Protein AF-A0A8C0GI60-F1 (afdb_monomer)

Radius of gyration: 12.71 Å; Cα contacts (8 Å, |Δi|>4): 75; chains: 1; bounding box: 29×24×35 Å

Solvent-accessible surface area (backbone atoms only — not comparable to full-atom values): 4091 Å² total; per-residue (Å²): 132,87,85,85,79,86,70,79,83,76,86,80,90,77,51,79,90,47,42,63,52,44,54,51,49,43,50,50,19,42,50,52,15,42,51,37,43,74,72,70,48,55,73,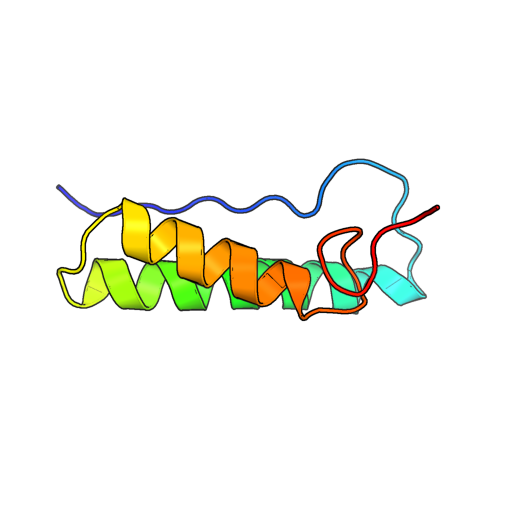65,64,16,52,49,50,18,48,53,54,37,24,76,32,84,75,27,79,29,70,86,42,49,81,132

pLDDT: mean 96.19, std 4.12, range [75.75, 98.81]

Foldseek 3Di:
DQDADADDQDDDDADPVLPVLSVVQQVVLRVQLVVCVVVVHDNVVSNVSSVVSSLPRCSHCHPPNPDD

Nearest PDB structures (foldseek):
  7r1g-assembly1_CCC  TM=8.898E-01  e=2.575E-03  Escherichia coli
  4pv3-assembly1_C  TM=9.317E-01  e=4.603E-03  Phaseolus vulgaris
  7qsf-assembly1_CCC  TM=8.919E-01  e=2.930E-03  Escherichia coli
  2gez-assembly1_A  TM=9.097E-01  e=5.587E-03  Lupinus luteus
  6ugk-assembly1_A  TM=9.503E-01  e=1.786E-02  Homo sapiens

Mean predicted aligned error: 2.53 Å

Organism: Chelonoidis abingdonii (NCBI:txid106734)

Secondary structure (DSSP, 8-state):
----------SSPPPHHHHHHHHHHHHHHHHHHHHHHHTT--HHHHHHHHHHHHHT-TTSSSGGG---

Structure (mmCIF, N/CA/C/O backbone):
data_AF-A0A8C0GI60-F1
#
_entry.id   AF-A0A8C0GI60-F1
#
loop_
_atom_site.group_PDB
_atom_site.id
_atom_site.type_symbol
_atom_site.label_atom_id
_atom_site.label_alt_id
_atom_site.label_comp_id
_atom_site.label_asym_id
_atom_site.label_entity_id
_atom_site.label_seq_id
_atom_site.pdbx_PDB_ins_code
_atom_site.Cartn_x
_atom_site.Cartn_y
_atom_site.Cartn_z
_atom_site.occupancy
_atom_site.B_iso_or_equiv
_atom_site.auth_seq_id
_atom_site.auth_comp_id
_atom_site.auth_asym_id
_atom_site.auth_atom_id
_atom_site.pdbx_PDB_model_num
ATOM 1 N N . MET A 1 1 ? -18.976 -2.399 13.476 1.00 82.75 1 MET A N 1
ATOM 2 C CA . MET A 1 1 ? -18.778 -2.791 12.060 1.00 82.75 1 MET A CA 1
ATOM 3 C C . MET A 1 1 ? -17.428 -3.488 11.950 1.00 82.75 1 MET A C 1
ATOM 5 O O . MET A 1 1 ? -16.539 -3.110 12.702 1.00 82.75 1 MET A O 1
ATOM 9 N N . LYS A 1 2 ? -17.258 -4.508 11.099 1.00 92.62 2 LYS A N 1
ATOM 10 C CA . LYS A 1 2 ? -15.913 -5.049 10.829 1.00 92.62 2 LYS A CA 1
ATOM 11 C C . LYS A 1 2 ? -15.220 -4.101 9.839 1.00 92.62 2 LYS A C 1
ATOM 13 O O . LYS A 1 2 ? -15.820 -3.853 8.794 1.00 92.62 2 LYS A O 1
ATOM 18 N N . PRO A 1 3 ? -14.048 -3.529 10.162 1.00 96.62 3 PRO A N 1
ATOM 19 C CA . PRO A 1 3 ? -13.382 -2.595 9.265 1.00 96.62 3 PRO A CA 1
ATOM 20 C C . PRO A 1 3 ? -12.865 -3.308 8.013 1.00 96.62 3 PRO A C 1
ATOM 22 O O . PRO A 1 3 ? -12.492 -4.480 8.064 1.00 96.62 3 PRO A O 1
ATOM 25 N N . VAL A 1 4 ? -12.835 -2.584 6.899 1.00 98.12 4 VAL A N 1
ATOM 26 C CA . VAL A 1 4 ? -12.309 -3.042 5.610 1.00 98.12 4 VAL A CA 1
ATOM 27 C C . VAL A 1 4 ? -11.489 -1.904 5.019 1.00 98.12 4 VAL A C 1
ATOM 29 O O . VAL A 1 4 ? -11.886 -0.746 5.122 1.00 98.12 4 VAL A O 1
ATOM 32 N N . ILE A 1 5 ? -10.365 -2.240 4.391 1.00 98.44 5 ILE A N 1
ATOM 33 C CA . ILE A 1 5 ? -9.564 -1.314 3.594 1.00 98.44 5 ILE A CA 1
ATOM 34 C C . ILE A 1 5 ? -9.282 -1.948 2.234 1.00 98.44 5 ILE A C 1
ATOM 36 O O . ILE A 1 5 ? -9.116 -3.165 2.132 1.00 98.44 5 ILE A O 1
ATOM 40 N N . VAL A 1 6 ? -9.251 -1.123 1.192 1.00 98.50 6 VAL A N 1
ATOM 41 C CA . VAL A 1 6 ? -8.930 -1.525 -0.179 1.00 98.50 6 VAL A CA 1
ATOM 42 C C . VAL A 1 6 ? -7.866 -0.572 -0.706 1.00 98.50 6 VAL A C 1
ATOM 44 O O . VAL A 1 6 ? -7.962 0.633 -0.497 1.00 98.50 6 VAL A O 1
ATOM 47 N N . VAL A 1 7 ? -6.862 -1.122 -1.386 1.00 98.50 7 VAL A N 1
ATOM 48 C CA . VAL A 1 7 ? -5.747 -0.379 -1.983 1.00 98.50 7 VAL A CA 1
ATOM 49 C C . VAL A 1 7 ? -5.608 -0.798 -3.446 1.00 98.50 7 VAL A C 1
ATOM 51 O O . VAL A 1 7 ? -5.793 -1.974 -3.765 1.00 98.50 7 VAL A O 1
ATOM 54 N N . HIS A 1 8 ? -5.269 0.137 -4.337 1.00 97.75 8 HIS A N 1
ATOM 55 C CA . HIS A 1 8 ? -4.967 -0.158 -5.739 1.00 97.75 8 HIS A CA 1
ATOM 56 C C . HIS A 1 8 ? -3.638 0.476 -6.162 1.00 97.75 8 HIS A C 1
ATOM 58 O O . HIS A 1 8 ? -3.382 1.632 -5.860 1.00 97.75 8 HIS A O 1
ATOM 64 N N . GLY A 1 9 ? -2.818 -0.252 -6.926 1.00 94.88 9 GLY A N 1
ATOM 65 C CA . GLY A 1 9 ? -1.525 0.239 -7.433 1.00 94.88 9 GLY A CA 1
ATOM 66 C C . GLY A 1 9 ? -1.610 1.190 -8.635 1.00 94.88 9 GLY A C 1
ATOM 67 O O . GLY A 1 9 ? -0.591 1.719 -9.064 1.00 94.88 9 GLY A O 1
ATOM 68 N N . GLY A 1 10 ? -2.808 1.378 -9.200 1.00 91.88 10 GLY A N 1
ATOM 69 C CA . GLY A 1 10 ? -3.028 2.089 -10.463 1.00 91.88 10 GLY A CA 1
ATOM 70 C C . GLY A 1 10 ? -3.349 1.130 -11.613 1.00 91.88 10 GLY A C 1
ATOM 71 O O . GLY A 1 10 ? -3.628 -0.049 -11.391 1.00 91.88 10 GLY A O 1
ATOM 72 N N . ALA A 1 11 ? -3.337 1.641 -12.842 1.00 89.31 11 ALA A N 1
ATOM 73 C CA . ALA A 1 11 ? -3.627 0.879 -14.056 1.00 89.31 11 ALA A CA 1
ATOM 74 C C . ALA 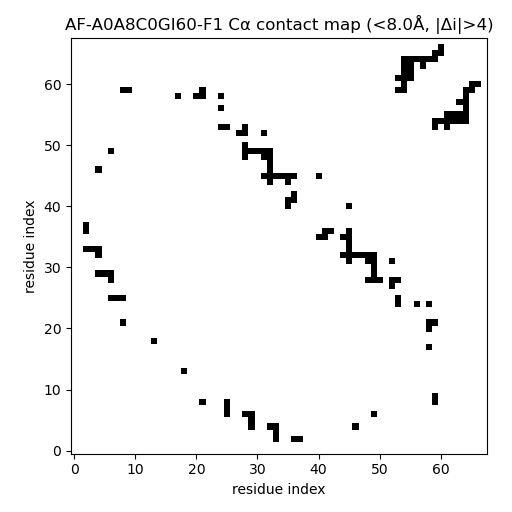A 1 11 ? -2.401 0.824 -14.980 1.00 89.31 11 ALA A C 1
ATOM 76 O O . ALA A 1 11 ? -1.558 1.716 -14.956 1.00 89.31 11 ALA A O 1
ATOM 77 N N . GLY A 1 12 ? -2.312 -0.214 -15.815 1.00 89.12 12 GLY A N 1
ATOM 78 C CA . GLY A 1 12 ? -1.239 -0.372 -16.798 1.00 89.12 12 GLY A CA 1
ATOM 79 C C . GLY A 1 12 ? -0.747 -1.810 -16.922 1.00 89.12 12 GLY A C 1
ATOM 80 O O . GLY A 1 12 ? -1.144 -2.697 -16.166 1.00 89.12 12 GLY A O 1
ATOM 81 N N . ARG A 1 13 ? 0.128 -2.050 -17.904 1.00 93.81 13 ARG A N 1
ATOM 82 C CA . ARG A 1 13 ? 0.781 -3.352 -18.066 1.00 93.81 13 ARG A CA 1
ATOM 83 C C . ARG A 1 13 ? 1.885 -3.502 -17.022 1.00 93.81 13 ARG A C 1
ATOM 85 O O . ARG A 1 13 ? 2.822 -2.711 -17.002 1.00 93.81 13 ARG A O 1
ATOM 92 N N . ILE A 1 14 ? 1.800 -4.555 -16.217 1.00 94.50 14 ILE A N 1
ATOM 93 C CA . ILE A 1 14 ? 2.850 -4.938 -15.271 1.00 94.50 14 ILE A CA 1
ATOM 94 C C . ILE A 1 14 ? 3.731 -5.992 -15.948 1.00 94.50 14 ILE A C 1
ATOM 96 O O . ILE A 1 14 ? 3.245 -7.036 -16.386 1.00 94.50 14 ILE A O 1
ATOM 100 N N . PHE A 1 15 ? 5.020 -5.692 -16.102 1.00 94.62 15 PHE A N 1
ATOM 101 C CA . PHE A 1 15 ? 6.010 -6.655 -16.588 1.00 94.62 15 PHE A CA 1
ATOM 102 C C . PHE A 1 15 ? 6.388 -7.636 -15.466 1.00 94.62 15 PHE A C 1
ATOM 104 O O . PHE A 1 15 ? 6.273 -7.299 -14.289 1.00 94.62 15 PHE A O 1
ATOM 111 N N . LYS A 1 16 ? 6.816 -8.857 -15.819 1.00 95.75 16 LYS A N 1
ATOM 112 C CA . LYS A 1 16 ? 7.066 -9.942 -14.846 1.00 95.75 16 LYS A CA 1
ATOM 113 C C . LYS A 1 16 ? 8.070 -9.563 -13.754 1.00 95.75 16 LYS A C 1
ATOM 115 O O . LYS A 1 16 ? 7.897 -9.947 -12.607 1.00 95.75 16 LYS A O 1
ATOM 120 N N . ASP A 1 17 ? 9.098 -8.805 -14.113 1.00 96.25 17 ASP A N 1
ATOM 121 C CA . ASP A 1 17 ? 10.126 -8.282 -13.209 1.00 96.25 17 ASP A CA 1
ATOM 122 C C . ASP A 1 17 ? 9.580 -7.265 -12.193 1.00 96.25 17 ASP A C 1
ATOM 124 O O . ASP A 1 17 ? 10.140 -7.113 -11.113 1.00 96.25 17 ASP A O 1
ATOM 128 N N . ARG A 1 18 ? 8.459 -6.601 -12.501 1.00 94.81 18 ARG A N 1
ATOM 129 C CA . ARG A 1 18 ? 7.788 -5.635 -11.615 1.00 94.81 18 ARG A CA 1
ATOM 130 C C . ARG A 1 18 ? 6.603 -6.220 -10.845 1.00 94.81 18 ARG A C 1
ATOM 132 O O . ARG A 1 18 ? 6.086 -5.557 -9.948 1.00 94.81 18 ARG A O 1
ATOM 139 N N . GLU A 1 19 ? 6.155 -7.429 -11.183 1.00 96.25 19 GLU A N 1
ATOM 140 C CA . GLU A 1 19 ? 4.947 -8.042 -10.616 1.00 96.25 19 GLU A CA 1
ATOM 141 C C . GLU A 1 19 ? 5.069 -8.286 -9.108 1.00 96.25 19 GLU A C 1
ATOM 143 O O . GLU A 1 19 ? 4.170 -7.927 -8.346 1.00 96.25 19 GLU A O 1
ATOM 148 N N . GLU A 1 20 ? 6.198 -8.839 -8.663 1.00 97.69 20 GLU A N 1
ATOM 149 C CA . GLU A 1 20 ? 6.447 -9.108 -7.244 1.00 97.69 20 GLU A CA 1
ATOM 150 C C . GLU A 1 20 ? 6.527 -7.813 -6.422 1.00 97.69 20 GLU A C 1
ATOM 152 O O . GLU A 1 20 ? 5.905 -7.706 -5.360 1.00 97.69 20 GLU A O 1
ATOM 157 N N . GLY A 1 21 ? 7.221 -6.798 -6.943 1.00 97.62 21 GLY A N 1
ATOM 158 C CA . GLY A 1 21 ? 7.310 -5.475 -6.325 1.00 97.62 21 GLY A CA 1
A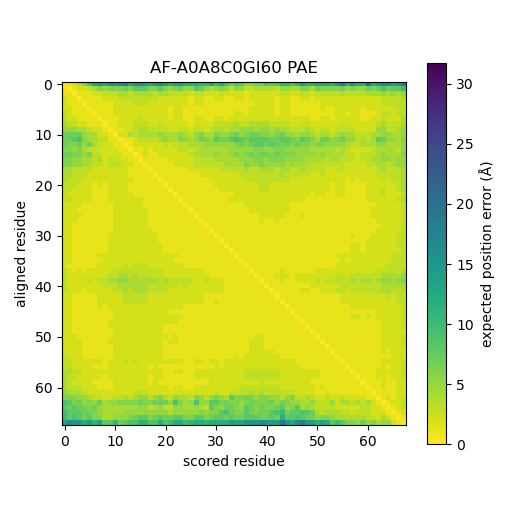TOM 159 C C . GLY A 1 21 ? 5.940 -4.809 -6.190 1.00 97.62 21 GLY A C 1
ATOM 160 O O . GLY A 1 21 ? 5.539 -4.428 -5.093 1.00 97.62 21 GLY A O 1
ATOM 161 N N . ALA A 1 22 ? 5.156 -4.777 -7.270 1.00 97.00 22 ALA A N 1
ATOM 162 C CA . ALA A 1 22 ? 3.805 -4.216 -7.250 1.00 97.00 22 ALA A CA 1
ATOM 163 C C . ALA A 1 22 ? 2.878 -4.967 -6.276 1.00 97.00 22 ALA A C 1
ATOM 165 O O . ALA A 1 22 ? 2.173 -4.342 -5.480 1.00 97.00 22 ALA A O 1
ATOM 166 N N . ARG A 1 23 ? 2.896 -6.308 -6.295 1.00 97.81 23 ARG A N 1
ATOM 167 C CA . ARG A 1 23 ? 2.062 -7.145 -5.417 1.00 97.81 23 ARG A CA 1
ATOM 168 C C . ARG A 1 23 ? 2.440 -6.989 -3.946 1.00 97.81 23 ARG A C 1
ATOM 170 O O . ARG A 1 23 ? 1.556 -6.873 -3.093 1.00 97.81 23 ARG A O 1
ATOM 177 N N . SER A 1 24 ? 3.733 -6.990 -3.635 1.00 98.31 24 SER A N 1
ATOM 178 C CA . SER A 1 24 ? 4.214 -6.802 -2.264 1.00 98.31 24 SER A CA 1
ATOM 179 C C . SER A 1 24 ? 3.933 -5.384 -1.761 1.00 98.31 24 SER A C 1
ATOM 181 O O . SER A 1 24 ? 3.509 -5.230 -0.617 1.00 98.31 24 SER A O 1
ATOM 183 N N . GLY A 1 25 ? 4.064 -4.370 -2.619 1.00 98.38 25 GLY A N 1
ATOM 184 C CA . GLY A 1 25 ? 3.757 -2.975 -2.308 1.00 98.38 25 GLY A CA 1
ATOM 185 C C . GLY A 1 25 ? 2.295 -2.763 -1.906 1.00 98.38 25 GLY A C 1
ATOM 186 O O . GLY A 1 25 ? 2.030 -2.268 -0.810 1.00 98.38 25 GLY A O 1
ATOM 187 N N . VAL A 1 26 ? 1.329 -3.227 -2.714 1.00 98.44 26 VAL A N 1
ATOM 188 C CA . VAL A 1 26 ? -0.104 -3.079 -2.370 1.0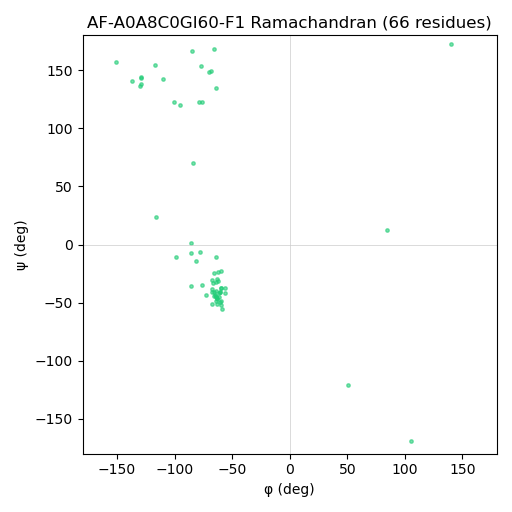0 98.44 26 VAL A CA 1
ATOM 189 C C . VAL A 1 26 ? -0.486 -3.895 -1.135 1.00 98.44 26 VAL A C 1
ATOM 191 O O . VAL A 1 26 ? -1.312 -3.458 -0.336 1.00 98.44 26 VAL A O 1
ATOM 194 N N . THR A 1 27 ? 0.152 -5.055 -0.931 1.00 98.62 27 THR A N 1
ATOM 195 C CA . THR A 1 27 ? -0.040 -5.865 0.281 1.00 98.62 27 THR A CA 1
ATOM 196 C C . THR A 1 27 ? 0.450 -5.109 1.516 1.00 98.62 27 THR A C 1
ATOM 198 O O . THR A 1 27 ? -0.250 -5.062 2.526 1.00 98.62 27 THR A O 1
ATOM 201 N N . ARG A 1 28 ? 1.628 -4.476 1.440 1.00 98.75 28 ARG A N 1
ATOM 202 C CA . ARG A 1 28 ? 2.213 -3.692 2.537 1.00 98.75 28 ARG A CA 1
ATOM 203 C C . ARG A 1 28 ? 1.338 -2.493 2.894 1.00 98.75 28 ARG A C 1
ATOM 205 O O . ARG A 1 28 ? 1.033 -2.309 4.069 1.00 98.75 28 ARG A O 1
ATOM 212 N N . ALA A 1 29 ? 0.887 -1.743 1.891 1.00 98.81 29 ALA A N 1
ATOM 213 C CA . ALA A 1 29 ? -0.004 -0.600 2.067 1.00 98.81 29 ALA A CA 1
ATOM 214 C C . ALA A 1 29 ? -1.329 -1.004 2.738 1.00 98.81 29 ALA A C 1
ATOM 216 O O . ALA A 1 29 ? -1.720 -0.422 3.751 1.00 98.81 29 ALA A O 1
ATOM 217 N N . ALA A 1 30 ? -1.979 -2.066 2.245 1.00 98.81 30 ALA A N 1
ATOM 218 C CA . ALA A 1 30 ? -3.220 -2.568 2.833 1.00 98.81 30 ALA A CA 1
ATOM 219 C C . ALA A 1 30 ? -3.028 -3.033 4.286 1.00 98.81 30 ALA A C 1
ATOM 221 O O . ALA A 1 30 ? -3.856 -2.734 5.144 1.00 98.81 30 ALA A O 1
ATOM 222 N N . MET A 1 31 ? -1.925 -3.727 4.586 1.00 98.75 31 MET A N 1
ATOM 223 C CA . MET A 1 31 ? -1.616 -4.194 5.942 1.00 98.75 31 MET A CA 1
ATOM 224 C C . MET A 1 31 ? -1.362 -3.045 6.918 1.00 98.75 31 MET A C 1
ATOM 226 O O . MET A 1 31 ? -1.833 -3.106 8.055 1.00 98.75 31 MET A O 1
ATOM 230 N N . LYS A 1 32 ? -0.646 -1.999 6.490 1.00 98.81 32 LYS A N 1
ATOM 231 C CA . LYS A 1 32 ? -0.378 -0.820 7.321 1.00 98.81 32 LYS A CA 1
ATOM 232 C C . LYS A 1 32 ? -1.667 -0.079 7.679 1.00 98.81 32 LYS A C 1
ATOM 234 O O . LYS A 1 32 ? -1.958 0.075 8.864 1.00 98.81 32 LYS A O 1
ATOM 239 N N . GLY A 1 33 ? -2.501 0.248 6.690 1.00 98.75 33 GLY A N 1
ATOM 240 C CA . GLY A 1 33 ? -3.794 0.889 6.951 1.00 98.75 33 GLY A CA 1
ATOM 241 C C . GLY A 1 33 ? -4.753 -0.000 7.755 1.00 98.75 33 GLY A C 1
ATOM 242 O O . GLY A 1 33 ? -5.399 0.458 8.699 1.00 98.75 33 GLY A O 1
ATOM 243 N N . TYR A 1 34 ? -4.796 -1.310 7.476 1.00 98.69 34 TYR A N 1
ATOM 244 C CA . TYR A 1 34 ? -5.616 -2.244 8.258 1.00 98.69 34 TYR A CA 1
ATOM 245 C C . TYR A 1 34 ? -5.165 -2.345 9.721 1.00 98.69 34 TYR A C 1
ATOM 247 O O . TYR A 1 34 ? -6.000 -2.535 10.605 1.00 98.69 34 TYR A O 1
ATOM 255 N N . SER A 1 35 ? -3.867 -2.197 10.002 1.00 98.56 35 SER A N 1
ATOM 256 C CA . SER A 1 35 ? -3.340 -2.194 11.370 1.00 98.56 35 SER A CA 1
ATOM 257 C C . SER A 1 35 ? -3.924 -1.052 12.207 1.00 98.56 35 SER A C 1
ATOM 259 O O . SER A 1 35 ? -4.301 -1.283 13.356 1.00 98.56 35 SER A O 1
ATOM 261 N N . ILE A 1 36 ? -4.074 0.143 11.625 1.00 98.69 36 ILE A N 1
ATOM 262 C CA . ILE A 1 36 ? -4.696 1.304 12.284 1.00 98.69 36 ILE A CA 1
ATOM 263 C C . ILE A 1 36 ? -6.167 1.016 12.593 1.00 98.69 36 ILE A C 1
ATOM 265 O O . ILE A 1 36 ? -6.604 1.154 13.737 1.00 98.69 36 ILE A O 1
ATOM 269 N N . LEU A 1 37 ? -6.920 0.514 11.608 1.00 98.56 37 LEU A N 1
ATOM 270 C CA . LEU A 1 37 ? -8.328 0.150 11.803 1.00 98.56 37 LEU A CA 1
ATOM 271 C C . LEU A 1 37 ? -8.501 -0.942 12.868 1.00 98.56 37 LEU A C 1
ATOM 273 O O . LEU A 1 37 ? -9.415 -0.879 13.690 1.00 98.56 37 LEU A O 1
ATOM 277 N N . LYS A 1 38 ? -7.614 -1.944 12.882 1.00 97.94 38 LYS A N 1
ATOM 278 C CA . LY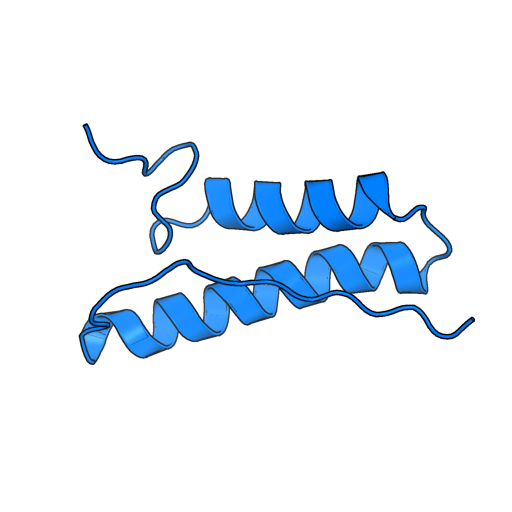S A 1 38 ? -7.620 -3.035 13.870 1.00 97.94 38 LYS A CA 1
ATOM 279 C C . LYS A 1 38 ? -7.385 -2.526 15.296 1.00 97.94 38 LYS A C 1
ATOM 281 O O . LYS A 1 38 ? -7.893 -3.131 16.236 1.00 97.94 38 LYS A O 1
ATOM 286 N N . GLN A 1 39 ? -6.641 -1.434 15.453 1.00 97.62 39 GLN A N 1
ATOM 287 C CA . GLN A 1 39 ? -6.356 -0.789 16.739 1.00 97.62 39 GLN A CA 1
ATOM 288 C C . GLN A 1 39 ? -7.448 0.204 17.178 1.00 97.62 39 GLN A C 1
ATOM 290 O O . GLN A 1 39 ? -7.331 0.803 18.242 1.00 97.62 39 GLN A O 1
ATOM 295 N N . GLY A 1 40 ? -8.524 0.358 16.398 1.00 97.50 40 GLY A N 1
ATOM 296 C CA . GLY A 1 40 ? -9.612 1.295 16.693 1.00 97.50 40 GLY A CA 1
ATOM 297 C C . GLY A 1 40 ? -9.358 2.724 16.210 1.00 97.50 40 GLY A C 1
ATOM 298 O O . GLY A 1 40 ? -10.094 3.626 16.606 1.00 97.50 40 GLY A O 1
ATOM 299 N N . GLY A 1 41 ? -8.344 2.933 15.362 1.00 98.12 41 GLY A N 1
ATOM 300 C CA . GLY A 1 41 ? -8.103 4.208 14.689 1.00 98.12 41 GLY A CA 1
ATOM 301 C C . GLY A 1 41 ? -9.210 4.570 13.696 1.00 98.12 41 GLY A C 1
ATOM 302 O O . GLY A 1 41 ? -10.076 3.753 13.360 1.00 98.12 41 GLY A O 1
ATOM 303 N N . ASN A 1 42 ? -9.195 5.818 13.230 1.00 98.31 42 ASN A N 1
ATOM 304 C CA . ASN A 1 42 ? -10.222 6.322 12.326 1.00 98.31 42 ASN A CA 1
ATOM 305 C C . ASN A 1 42 ? -9.908 5.971 10.851 1.00 98.31 42 ASN A C 1
ATOM 307 O O . ASN A 1 42 ? -8.811 5.532 10.506 1.00 98.31 42 ASN A O 1
ATOM 311 N N . ALA A 1 43 ? -10.905 6.133 9.976 1.00 98.50 43 ALA A N 1
ATOM 312 C CA . ALA A 1 43 ? -10.770 5.788 8.562 1.00 98.50 43 ALA A CA 1
ATOM 313 C C . ALA A 1 43 ? -9.794 6.698 7.799 1.00 98.50 43 ALA A C 1
ATOM 315 O O . ALA A 1 43 ? -9.171 6.223 6.855 1.00 98.50 43 ALA A O 1
ATOM 316 N N . LEU A 1 44 ? -9.668 7.968 8.198 1.00 98.75 44 LEU A N 1
ATOM 317 C CA . LEU A 1 44 ? -8.769 8.939 7.577 1.00 98.75 44 LEU A CA 1
ATOM 318 C C . LEU A 1 44 ? -7.306 8.549 7.822 1.00 98.75 44 LEU A C 1
ATOM 320 O O . LEU A 1 44 ? -6.570 8.370 6.858 1.00 98.75 44 LEU A O 1
ATOM 324 N N . ASP A 1 45 ? -6.933 8.290 9.076 1.00 98.75 45 ASP A N 1
ATOM 325 C CA . ASP A 1 45 ? -5.570 7.881 9.443 1.00 98.75 45 ASP A CA 1
ATOM 326 C C . ASP A 1 45 ? -5.173 6.575 8.726 1.00 98.75 45 ASP A C 1
ATOM 328 O O . ASP A 1 45 ? -4.041 6.391 8.284 1.00 98.75 45 ASP A O 1
ATOM 332 N N . ALA A 1 46 ? -6.126 5.646 8.582 1.00 98.81 46 ALA A N 1
ATOM 333 C CA . ALA A 1 46 ? -5.892 4.364 7.927 1.00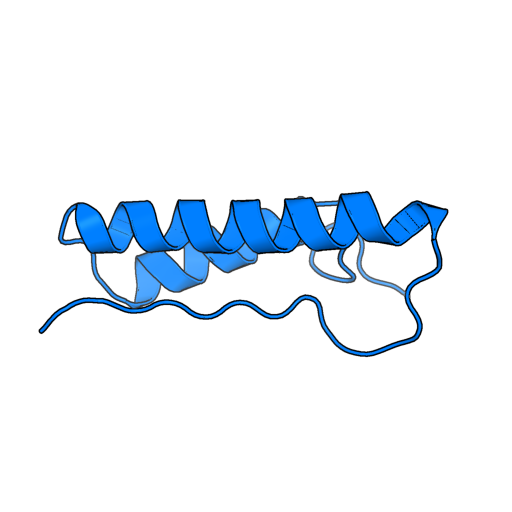 98.81 46 ALA A CA 1
ATOM 334 C C . ALA A 1 46 ? -5.615 4.490 6.422 1.00 98.81 46 ALA A C 1
ATOM 336 O O . ALA A 1 46 ? -4.773 3.756 5.898 1.00 98.81 46 ALA A O 1
ATOM 337 N N . VAL A 1 47 ? -6.338 5.369 5.718 1.00 98.81 47 VAL A N 1
ATOM 338 C CA . VAL A 1 47 ? -6.098 5.591 4.283 1.00 98.81 47 VAL A CA 1
ATOM 339 C C . VAL A 1 47 ? -4.850 6.433 4.053 1.00 98.81 47 VAL A C 1
ATOM 341 O O . VAL A 1 47 ? -4.125 6.152 3.105 1.00 98.81 47 VAL A O 1
ATOM 344 N N . GLU A 1 48 ? -4.568 7.395 4.933 1.00 98.81 48 GLU A N 1
ATOM 345 C CA . GLU A 1 48 ? -3.348 8.203 4.892 1.00 98.81 48 GLU A CA 1
ATOM 346 C C . GLU A 1 48 ? -2.108 7.312 5.000 1.00 98.81 48 GLU A C 1
ATOM 348 O O . GLU A 1 48 ? -1.312 7.268 4.068 1.00 98.81 48 GLU A O 1
ATOM 353 N N . GLU A 1 49 ? -2.004 6.483 6.042 1.00 98.81 49 GLU A N 1
ATOM 354 C CA . GLU A 1 49 ? -0.858 5.579 6.221 1.00 98.81 49 GLU A CA 1
ATOM 355 C C . GLU A 1 49 ? -0.695 4.589 5.051 1.00 98.81 49 GLU A C 1
ATOM 357 O O . GLU A 1 49 ? 0.426 4.260 4.644 1.00 98.81 49 GLU A O 1
ATOM 362 N N . ALA A 1 50 ? -1.806 4.094 4.493 1.00 98.81 50 ALA A N 1
ATOM 363 C CA . ALA A 1 50 ? -1.757 3.209 3.334 1.00 98.81 50 ALA A CA 1
ATOM 364 C C . ALA A 1 50 ? -1.181 3.926 2.101 1.00 98.81 50 ALA A C 1
ATOM 366 O O . ALA A 1 50 ? -0.336 3.349 1.415 1.00 98.81 50 ALA A O 1
ATOM 367 N N . VAL A 1 51 ? -1.606 5.165 1.834 1.00 98.50 51 VAL A N 1
ATOM 368 C CA . VAL A 1 51 ? -1.153 5.960 0.682 1.00 98.50 51 VAL A CA 1
ATOM 369 C C . VAL A 1 51 ? 0.276 6.461 0.872 1.00 98.50 51 VAL A C 1
ATOM 371 O O . VAL A 1 51 ? 1.076 6.293 -0.044 1.00 98.50 51 VAL A O 1
ATOM 374 N N . THR A 1 52 ? 0.651 6.956 2.053 1.00 98.56 52 THR A N 1
ATOM 375 C CA . THR A 1 52 ? 2.037 7.359 2.355 1.00 98.56 52 THR A CA 1
ATOM 376 C C . THR A 1 52 ? 3.006 6.202 2.119 1.00 98.56 52 THR A C 1
ATOM 378 O O . THR A 1 52 ? 4.037 6.358 1.471 1.00 98.56 52 THR A O 1
ATOM 381 N N . SER A 1 53 ? 2.637 4.981 2.529 1.00 98.50 53 SER A N 1
ATOM 382 C CA . SER A 1 53 ? 3.455 3.800 2.235 1.00 98.50 53 SER A CA 1
ATOM 383 C C . SER A 1 53 ? 3.608 3.498 0.741 1.00 98.50 53 SER A C 1
ATOM 385 O O . SER A 1 53 ? 4.533 2.766 0.389 1.00 98.50 53 SER A O 1
ATOM 387 N N . MET A 1 54 ? 2.688 3.953 -0.111 1.00 98.38 54 MET A N 1
ATOM 388 C CA . MET A 1 54 ? 2.792 3.810 -1.562 1.00 98.38 54 MET A CA 1
ATOM 389 C C . MET A 1 54 ? 3.603 4.940 -2.196 1.00 98.38 54 MET A C 1
ATOM 391 O O . MET A 1 54 ? 4.334 4.674 -3.141 1.00 98.38 54 MET A O 1
ATOM 395 N N . GLU A 1 55 ? 3.505 6.165 -1.679 1.00 98.38 55 GLU A N 1
ATOM 396 C CA . GLU A 1 55 ? 4.316 7.317 -2.105 1.00 98.38 55 GLU A CA 1
ATOM 397 C C . GLU A 1 55 ? 5.818 7.105 -1.855 1.00 98.38 55 GLU A C 1
ATOM 399 O O . GLU A 1 55 ? 6.656 7.584 -2.623 1.00 98.38 55 GLU A O 1
ATOM 404 N N . ASP A 1 56 ? 6.152 6.346 -0.809 1.00 97.88 56 ASP A N 1
ATOM 405 C CA . ASP A 1 56 ? 7.523 5.964 -0.460 1.00 97.88 56 ASP A CA 1
ATOM 406 C C . ASP A 1 56 ? 8.030 4.707 -1.190 1.00 97.88 56 ASP A C 1
ATOM 408 O O . ASP A 1 56 ? 9.205 4.352 -1.062 1.00 97.88 56 ASP A O 1
ATOM 412 N N . ASP A 1 57 ? 7.182 4.001 -1.944 1.00 97.44 57 ASP A N 1
ATOM 413 C CA . ASP A 1 57 ? 7.563 2.758 -2.619 1.00 97.44 57 ASP A CA 1
ATOM 414 C C . ASP A 1 57 ? 7.859 3.004 -4.116 1.00 97.44 57 ASP A C 1
ATOM 416 O O . ASP A 1 57 ? 6.974 3.437 -4.859 1.00 97.44 57 ASP A O 1
ATOM 420 N N . PRO A 1 58 ? 9.074 2.668 -4.608 1.00 95.94 58 PRO A N 1
ATOM 421 C CA . PRO A 1 58 ? 9.503 2.946 -5.984 1.00 95.94 58 PRO A CA 1
ATOM 422 C C . PRO A 1 58 ? 8.695 2.226 -7.066 1.00 95.94 58 PRO A C 1
ATOM 424 O O . PRO A 1 58 ? 8.858 2.503 -8.256 1.00 95.94 58 PRO A O 1
ATOM 427 N N . HIS A 1 59 ? 7.841 1.275 -6.693 1.00 95.94 59 HIS A N 1
ATOM 428 C CA . HIS A 1 59 ? 7.009 0.559 -7.649 1.00 95.94 59 HIS A CA 1
ATOM 429 C C . HIS A 1 59 ? 5.747 1.332 -8.048 1.00 95.94 59 HIS A C 1
ATOM 431 O O . HIS A 1 59 ? 5.136 0.955 -9.055 1.00 95.94 59 HIS A O 1
ATOM 437 N N . PHE A 1 60 ? 5.373 2.394 -7.323 1.00 96.94 60 PHE A N 1
ATOM 438 C CA . PHE A 1 60 ? 4.174 3.186 -7.597 1.00 96.94 60 PHE A CA 1
ATOM 439 C C . PHE A 1 60 ? 4.507 4.580 -8.116 1.00 96.94 60 PHE A C 1
ATOM 441 O O . PHE A 1 60 ? 5.449 5.232 -7.688 1.00 96.94 60 PHE A O 1
ATOM 448 N N . ASN A 1 61 ? 3.686 5.042 -9.055 1.00 95.81 61 ASN A N 1
ATOM 449 C CA . ASN A 1 61 ? 3.783 6.379 -9.625 1.00 95.81 61 ASN A CA 1
ATOM 450 C C . ASN A 1 61 ? 3.060 7.389 -8.721 1.00 95.81 61 ASN A C 1
ATOM 452 O O . ASN A 1 61 ? 1.964 7.844 -9.050 1.00 95.81 61 ASN A O 1
ATOM 456 N N . ALA A 1 62 ? 3.632 7.651 -7.551 1.00 96.00 62 ALA A N 1
ATOM 457 C CA . ALA A 1 62 ? 3.113 8.580 -6.555 1.00 96.00 62 ALA A CA 1
ATOM 458 C C . ALA A 1 62 ? 4.276 9.169 -5.743 1.00 96.00 62 ALA A C 1
ATOM 460 O O . ALA A 1 62 ? 5.348 8.565 -5.673 1.00 96.00 62 ALA A O 1
ATOM 461 N N . GLY A 1 63 ? 4.075 10.344 -5.138 1.00 94.12 63 GLY A N 1
ATOM 462 C CA . GLY A 1 63 ? 5.070 10.985 -4.275 1.00 94.12 63 GLY A CA 1
ATOM 463 C C . GLY A 1 63 ? 6.456 11.074 -4.921 1.00 94.12 63 GLY A C 1
ATOM 464 O O . GLY A 1 63 ? 6.603 11.633 -6.013 1.00 94.12 63 GLY A O 1
ATOM 465 N N . ASN A 1 64 ? 7.449 10.470 -4.259 1.00 88.38 64 ASN A N 1
ATOM 466 C CA . ASN A 1 64 ? 8.870 10.498 -4.627 1.00 88.38 64 ASN A CA 1
ATOM 467 C C . ASN A 1 64 ? 9.176 9.922 -6.018 1.00 88.38 64 ASN A C 1
ATOM 469 O O . ASN A 1 64 ? 10.203 10.255 -6.607 1.00 88.38 64 ASN A O 1
ATOM 473 N N . PHE A 1 65 ? 8.300 9.065 -6.544 1.00 91.75 65 PHE A N 1
ATOM 474 C CA . PHE A 1 65 ? 8.511 8.337 -7.798 1.00 91.75 65 PHE A CA 1
ATOM 475 C C . PHE A 1 65 ? 7.495 8.723 -8.877 1.00 91.75 65 PHE A C 1
ATOM 477 O O . PHE A 1 65 ? 7.236 7.961 -9.810 1.00 91.75 65 PHE A O 1
ATOM 484 N N . SER A 1 66 ? 6.920 9.921 -8.749 1.00 90.25 66 SER A N 1
ATOM 485 C CA . SER A 1 66 ? 6.020 10.488 -9.749 1.00 90.25 6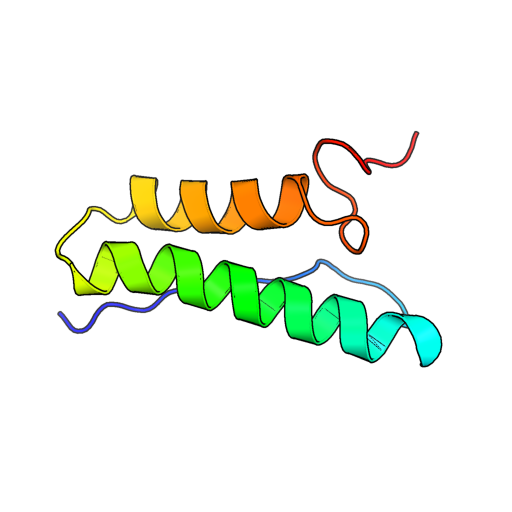6 SER A CA 1
ATOM 486 C C . SER A 1 66 ? 6.749 10.736 -11.073 1.00 90.25 66 SER A C 1
ATOM 488 O O . SER A 1 66 ? 7.851 11.282 -11.116 1.00 90.25 66 SER A O 1
A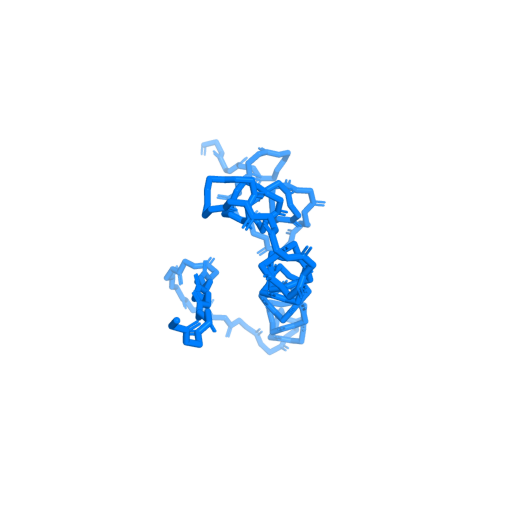TOM 490 N N . SER A 1 67 ? 6.110 10.340 -12.167 1.00 87.19 67 SER A N 1
ATOM 491 C CA . SER A 1 67 ? 6.557 10.609 -13.531 1.00 87.19 67 SER A CA 1
ATOM 492 C C . SER A 1 67 ? 6.405 12.098 -13.849 1.00 87.19 67 SER A C 1
ATOM 494 O O . SER A 1 67 ? 5.494 12.749 -13.336 1.00 87.19 67 SER A O 1
ATOM 496 N N . ILE A 1 68 ? 7.291 12.615 -14.703 1.00 75.75 68 ILE A N 1
ATOM 497 C CA . ILE A 1 68 ? 7.265 13.994 -15.219 1.00 75.75 68 ILE A CA 1
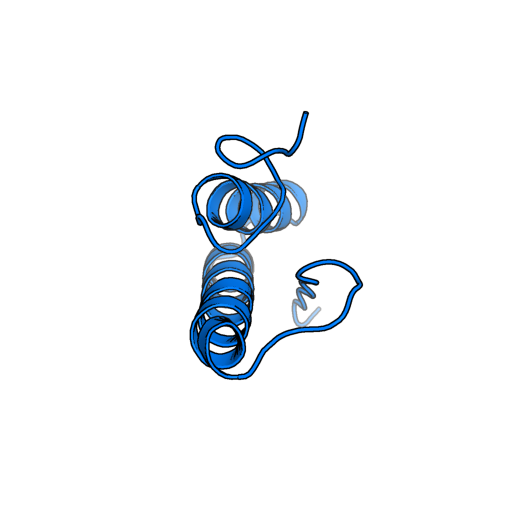ATOM 498 C C . ILE A 1 68 ? 6.420 14.054 -16.492 1.00 75.75 68 ILE A C 1
ATOM 500 O O . ILE A 1 68 ? 6.523 13.099 -17.298 1.00 75.75 68 ILE A O 1
#

Sequence (68 aa):
MKPVIVVHGGAGRIFKDREEGARSGVTRAAMKGYSILKQGGNALDAVEEAVTSMEDDPHFNAGNFSSI

InterPro domains:
  IPR000246 Peptidase T2, asparaginase 2 [PF01112] (1-66)
  IPR000246 Peptidase T2, asparaginase 2 [PTHR10188] (3-64)
  IPR029055 Nucleophile aminohydrolases, N-terminal [SSF56235] (1-64)